Protein AF-A0A453NU39-F1 (afdb_monomer_lite)

Structure (mmCIF, N/CA/C/O backbone):
data_AF-A0A453NU39-F1
#
_entry.id   AF-A0A453NU39-F1
#
loop_
_atom_site.group_PDB
_atom_site.id
_atom_site.type_symbol
_atom_site.label_atom_id
_atom_site.label_alt_id
_atom_site.label_comp_id
_atom_site.label_asym_id
_atom_site.label_entity_id
_atom_site.label_seq_id
_atom_site.pdbx_PDB_ins_code
_atom_site.Cartn_x
_atom_site.Cartn_y
_atom_site.Cartn_z
_atom_site.occupancy
_atom_site.B_iso_or_equiv
_atom_site.auth_seq_id
_atom_site.auth_comp_id
_atom_site.auth_asym_id
_atom_site.auth_atom_id
_atom_site.pdbx_PDB_model_num
ATOM 1 N N . MET A 1 1 ? -8.598 19.130 49.373 1.00 41.38 1 MET A N 1
ATOM 2 C CA . MET A 1 1 ? -9.152 17.756 49.332 1.00 41.38 1 MET A CA 1
ATOM 3 C C . MET A 1 1 ? -10.444 17.688 48.494 1.00 41.38 1 MET A C 1
ATOM 5 O O . MET A 1 1 ? -11.468 17.280 49.012 1.00 41.38 1 MET A O 1
ATOM 9 N N . ARG A 1 2 ? -10.453 18.114 47.217 1.00 44.59 2 ARG A N 1
ATOM 10 C CA . ARG A 1 2 ? -11.678 18.107 46.370 1.00 44.59 2 ARG A CA 1
ATOM 11 C C . ARG A 1 2 ? -11.479 17.588 44.934 1.00 44.59 2 ARG A C 1
ATOM 13 O O . ARG A 1 2 ? -12.378 17.741 44.123 1.00 44.59 2 ARG A O 1
ATOM 20 N N . HIS A 1 3 ? -10.333 16.982 44.619 1.00 48.16 3 HIS A N 1
ATOM 21 C CA . HIS A 1 3 ? -10.088 16.406 43.287 1.00 48.16 3 HIS A CA 1
ATOM 22 C C . HIS A 1 3 ? -10.329 14.888 43.216 1.00 48.16 3 HIS A C 1
ATOM 24 O O . HIS A 1 3 ? -10.708 14.407 42.165 1.00 48.16 3 HIS A O 1
ATOM 30 N N . GLN A 1 4 ? -10.217 14.154 44.331 1.00 50.84 4 GLN A N 1
ATOM 31 C CA . GLN A 1 4 ? -10.298 12.683 44.348 1.00 50.84 4 GLN A CA 1
ATOM 32 C C . GLN A 1 4 ? -11.717 12.111 44.190 1.00 50.84 4 GLN A C 1
ATOM 34 O O . GLN A 1 4 ? -11.896 11.105 43.520 1.00 50.84 4 GLN A O 1
ATOM 39 N N . GLY A 1 5 ? -12.736 12.770 44.753 1.00 50.94 5 GLY A N 1
ATOM 40 C CA . GLY A 1 5 ? -14.109 12.245 44.711 1.00 50.94 5 GLY A CA 1
ATOM 41 C C . GLY A 1 5 ? -14.779 12.340 43.337 1.00 50.94 5 GLY A C 1
ATOM 42 O O . GLY A 1 5 ? -15.777 11.674 43.099 1.00 50.94 5 GLY A O 1
ATOM 43 N N . TRP A 1 6 ? -14.249 13.162 42.426 1.00 50.00 6 TRP A N 1
ATOM 44 C CA . TRP A 1 6 ? -14.789 13.287 41.070 1.00 50.00 6 TRP A CA 1
ATOM 45 C C . TRP A 1 6 ? -14.273 12.203 40.137 1.00 50.00 6 TRP A C 1
ATOM 47 O O . TRP A 1 6 ? -15.042 11.763 39.292 1.00 50.00 6 TRP A O 1
ATOM 57 N N . ASP A 1 7 ? -13.023 11.766 40.302 1.00 52.78 7 ASP A N 1
ATOM 58 C CA . ASP A 1 7 ? -12.466 10.655 39.529 1.00 52.78 7 ASP A CA 1
ATOM 59 C C . ASP A 1 7 ? -13.163 9.345 39.924 1.00 52.78 7 ASP A C 1
ATOM 61 O O . ASP A 1 7 ? -13.580 8.593 39.054 1.00 52.78 7 ASP A O 1
ATOM 65 N N . GLU A 1 8 ? -13.424 9.128 41.220 1.00 57.78 8 GLU A N 1
ATOM 66 C CA . GLU A 1 8 ? -14.207 7.976 41.697 1.00 57.78 8 GLU A CA 1
ATOM 67 C C . GLU A 1 8 ? -15.653 7.991 41.188 1.00 57.78 8 GLU A C 1
ATOM 69 O O . GLU A 1 8 ? -16.117 6.980 40.674 1.00 57.78 8 GLU A O 1
ATOM 74 N N . LEU A 1 9 ? -16.354 9.131 41.247 1.00 55.75 9 LEU A N 1
ATOM 75 C CA . LEU A 1 9 ? -17.713 9.250 40.698 1.00 55.75 9 LEU A CA 1
ATOM 76 C C . LEU A 1 9 ? -17.745 9.146 39.167 1.00 55.75 9 LEU A C 1
ATOM 78 O O . LEU A 1 9 ? -18.749 8.722 38.602 1.00 55.75 9 LEU A O 1
ATOM 82 N N . PHE A 1 10 ? -16.674 9.553 38.483 1.00 59.12 10 PHE A N 1
ATOM 83 C CA . PHE A 1 10 ? -16.539 9.427 37.033 1.00 59.12 10 PHE A CA 1
ATOM 84 C C . PHE A 1 10 ? -16.289 7.972 36.620 1.00 59.12 10 PHE A C 1
ATOM 86 O O . PHE A 1 10 ? -16.920 7.513 35.671 1.00 59.12 10 PHE A O 1
ATOM 93 N N . GLU A 1 11 ? -15.453 7.239 37.358 1.00 57.22 11 GLU A N 1
ATOM 94 C CA . GLU A 1 11 ? -15.257 5.789 37.212 1.00 57.22 11 GLU A CA 1
ATOM 95 C C . GLU A 1 11 ? -16.524 4.999 37.595 1.00 57.22 11 GLU A C 1
ATOM 97 O O . GLU A 1 11 ? -16.892 4.040 36.919 1.00 57.22 11 GLU A O 1
ATOM 102 N N . GLU A 1 12 ? -17.267 5.441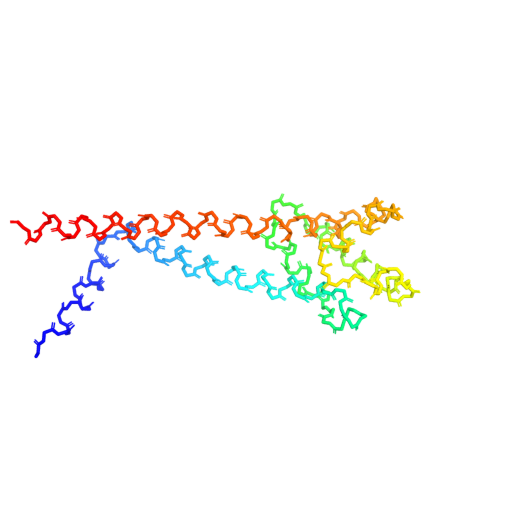 38.614 1.00 60.56 12 GLU A N 1
ATOM 103 C CA . GLU A 1 12 ? -18.555 4.854 39.005 1.00 60.56 12 GLU A CA 1
ATOM 104 C C . GLU A 1 12 ? -19.642 5.114 37.945 1.00 60.56 12 GLU A C 1
ATOM 106 O O . GLU A 1 12 ? -20.393 4.205 37.603 1.00 60.56 12 GLU A O 1
ATOM 111 N N . LEU A 1 13 ? -19.685 6.307 37.337 1.00 54.00 13 LEU A N 1
ATOM 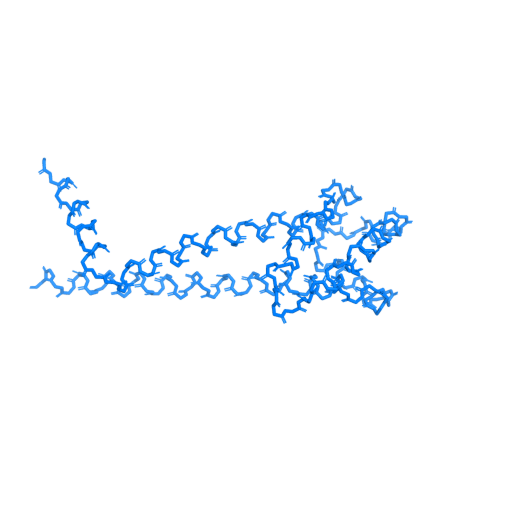112 C CA . LEU A 1 13 ? -20.552 6.623 36.188 1.00 54.00 13 LEU A CA 1
ATOM 113 C C . LEU A 1 13 ? -20.160 5.852 34.919 1.00 54.00 13 LEU A C 1
ATOM 115 O O . LEU A 1 13 ? -21.044 5.413 34.183 1.00 54.00 13 LEU A O 1
ATOM 119 N N . LEU A 1 14 ? -18.859 5.673 34.665 1.00 57.16 14 LEU A N 1
ATOM 120 C CA . LEU A 1 14 ? -18.338 4.810 33.600 1.00 57.16 14 LEU A CA 1
ATOM 121 C C . LEU A 1 14 ? -18.746 3.347 33.814 1.00 57.16 14 LEU A C 1
ATOM 123 O O . LEU A 1 14 ? -19.072 2.666 32.845 1.00 57.16 14 LEU A O 1
ATOM 127 N N . GLY A 1 15 ? -18.774 2.884 35.067 1.00 57.62 15 GLY A N 1
ATOM 128 C CA . GLY A 1 15 ? -19.225 1.543 35.444 1.00 57.62 15 GLY A CA 1
ATOM 129 C C . GLY A 1 15 ? -20.749 1.362 35.485 1.00 57.62 15 GLY A C 1
ATOM 130 O O . GLY A 1 15 ? -21.234 0.257 35.248 1.00 57.62 15 GLY A O 1
ATOM 131 N N . ALA A 1 16 ? -21.514 2.422 35.762 1.00 58.69 16 ALA A N 1
ATOM 132 C CA . ALA A 1 16 ? -22.966 2.363 35.961 1.00 58.69 16 ALA A CA 1
ATOM 133 C C . ALA A 1 16 ? -23.791 2.659 34.696 1.00 58.69 16 ALA A C 1
ATOM 135 O O . ALA A 1 16 ? -24.968 2.296 34.649 1.00 58.69 16 ALA A O 1
ATOM 136 N N . VAL A 1 17 ? -23.206 3.300 33.674 1.00 62.34 17 VAL A N 1
ATOM 137 C CA . VAL A 1 17 ? -23.896 3.652 32.421 1.00 62.34 17 VAL A CA 1
ATOM 138 C C . VAL A 1 17 ? -23.296 2.864 31.246 1.00 62.34 17 VAL A C 1
ATOM 140 O O . VAL A 1 17 ? -22.262 3.265 30.702 1.00 62.34 17 VAL A O 1
ATOM 143 N N . PRO A 1 18 ? -23.949 1.773 30.796 1.00 61.66 18 PRO A N 1
ATOM 144 C CA . PRO A 1 18 ? -23.445 0.910 29.724 1.00 61.66 18 PRO A CA 1
ATOM 145 C C . PRO A 1 18 ? -23.108 1.666 28.432 1.00 61.66 18 PRO A C 1
ATOM 147 O O . PRO A 1 18 ? -22.148 1.339 27.742 1.00 61.66 18 PRO A O 1
ATOM 150 N N . GLU A 1 19 ? -23.867 2.716 28.122 1.00 56.59 19 GLU A N 1
ATOM 151 C CA . GLU A 1 19 ? -23.675 3.547 26.930 1.00 56.59 19 GLU A CA 1
ATOM 152 C C . GLU A 1 19 ? -22.353 4.328 26.970 1.00 56.59 19 GLU A C 1
ATOM 154 O O . GLU A 1 19 ? -21.686 4.461 25.946 1.00 56.59 19 GLU A O 1
ATOM 159 N N . VAL A 1 20 ? -21.922 4.797 28.147 1.00 60.53 20 VAL A N 1
ATOM 160 C CA . VAL A 1 20 ? -20.660 5.540 28.298 1.00 60.53 20 VAL A CA 1
ATOM 161 C C . VAL A 1 20 ? -19.465 4.590 28.213 1.00 60.53 20 VAL A C 1
ATOM 163 O O . VAL A 1 20 ? -18.478 4.922 27.554 1.00 60.53 20 VAL A O 1
ATOM 166 N N . ALA A 1 21 ? -19.568 3.392 28.798 1.00 63.72 21 ALA A N 1
ATOM 167 C CA . ALA A 1 21 ? -18.548 2.349 28.677 1.00 63.72 21 ALA A CA 1
ATOM 168 C C . ALA A 1 21 ? -18.333 1.923 27.213 1.00 63.72 21 ALA A C 1
ATOM 170 O O . ALA A 1 21 ? -17.194 1.860 26.749 1.00 63.72 21 ALA A O 1
ATOM 171 N N . ILE A 1 22 ? -19.422 1.724 26.459 1.00 66.38 22 ILE A N 1
ATOM 172 C CA . ILE A 1 22 ? -19.371 1.389 25.028 1.00 66.38 22 ILE A CA 1
ATOM 173 C C . ILE A 1 22 ? -18.674 2.498 24.231 1.00 66.38 22 ILE A C 1
ATOM 175 O O . ILE A 1 22 ? -17.835 2.199 23.385 1.00 66.38 22 ILE A O 1
ATOM 179 N N . ILE A 1 23 ? -18.974 3.772 24.510 1.00 66.62 23 ILE A N 1
ATOM 180 C CA . ILE A 1 23 ? -18.337 4.910 23.827 1.00 66.62 23 ILE A CA 1
ATOM 181 C C . ILE A 1 23 ? -16.829 4.950 24.110 1.00 66.62 23 ILE A C 1
ATOM 183 O O . ILE A 1 23 ? -16.040 5.147 23.188 1.00 66.62 23 ILE A O 1
ATOM 187 N N . VAL A 1 24 ? -16.404 4.752 25.361 1.00 67.56 24 VAL A N 1
ATOM 188 C CA . VAL A 1 24 ? -14.976 4.773 25.723 1.00 67.56 24 VAL A CA 1
ATOM 189 C C . VAL A 1 24 ? -14.221 3.595 25.114 1.00 67.56 24 VAL A C 1
ATOM 191 O O . VAL A 1 24 ? -13.147 3.784 24.541 1.00 67.56 24 VAL A O 1
ATOM 194 N N . GLU A 1 25 ? -14.777 2.387 25.185 1.00 71.06 25 GLU A N 1
ATOM 195 C CA . GLU A 1 25 ? -14.154 1.206 24.591 1.00 71.06 25 GLU A CA 1
ATOM 196 C C . GLU A 1 25 ? -14.066 1.326 23.064 1.00 71.06 25 GLU A C 1
ATOM 198 O O . GLU A 1 25 ? -13.028 1.024 22.467 1.00 71.06 25 GLU A O 1
ATOM 203 N N . PHE A 1 26 ? -15.126 1.840 22.434 1.00 72.19 26 PHE A N 1
ATOM 204 C CA . PHE A 1 26 ? -15.138 2.159 21.012 1.00 72.19 26 PHE A CA 1
ATOM 205 C C . PHE A 1 26 ? -14.039 3.165 20.655 1.00 72.19 26 PHE A C 1
ATOM 207 O O . PHE A 1 26 ? -13.295 2.933 19.704 1.00 72.19 26 PHE A O 1
ATOM 214 N N . ASN A 1 27 ? -13.877 4.232 21.443 1.00 65.69 27 ASN A N 1
ATOM 215 C CA . ASN A 1 27 ? -12.849 5.250 21.215 1.00 65.69 27 ASN A CA 1
ATOM 216 C C . ASN A 1 27 ? -11.434 4.682 21.303 1.00 65.69 27 ASN A C 1
ATOM 218 O O . ASN A 1 27 ? -10.615 4.948 20.424 1.00 65.69 27 ASN A O 1
ATOM 222 N N . ASN A 1 28 ? -11.148 3.883 22.331 1.00 70.75 28 ASN A N 1
ATOM 223 C CA . ASN A 1 28 ? -9.826 3.287 22.509 1.00 70.75 28 ASN A CA 1
ATOM 224 C C . ASN A 1 28 ? -9.483 2.362 21.335 1.00 70.75 28 ASN A C 1
ATOM 226 O O . ASN A 1 28 ? -8.423 2.501 20.724 1.00 70.75 28 ASN A O 1
ATOM 230 N N . ARG A 1 29 ? -10.422 1.488 20.950 1.00 68.94 29 ARG A N 1
ATOM 231 C CA . ARG A 1 29 ? -10.253 0.588 19.800 1.00 68.94 29 ARG A CA 1
ATOM 232 C C . ARG A 1 29 ? -10.128 1.354 18.480 1.00 68.94 29 ARG A C 1
ATOM 234 O O . ARG A 1 29 ? -9.360 0.950 17.610 1.00 68.94 29 ARG A O 1
ATOM 241 N N . PHE A 1 30 ? -10.868 2.450 18.311 1.00 71.44 30 PHE A N 1
ATOM 242 C CA . PHE A 1 30 ? -10.804 3.288 17.113 1.00 71.44 30 PHE A CA 1
ATOM 243 C C . PHE A 1 30 ? -9.463 4.022 16.995 1.00 71.44 30 PHE A C 1
ATOM 245 O O . PHE A 1 30 ? -8.857 4.016 15.922 1.00 71.44 30 PHE A O 1
ATOM 252 N N . ALA A 1 31 ? -8.972 4.616 18.085 1.00 72.00 31 ALA A N 1
ATOM 253 C CA . ALA A 1 31 ? -7.689 5.317 18.114 1.00 72.00 31 ALA A CA 1
ATOM 254 C C . ALA A 1 31 ? -6.509 4.364 17.864 1.00 72.00 31 ALA A C 1
ATOM 256 O O . ALA A 1 31 ? -5.603 4.680 17.086 1.00 72.00 31 ALA A O 1
ATOM 257 N N . GLU A 1 32 ? -6.547 3.175 18.470 1.00 74.00 32 GLU A N 1
ATOM 258 C CA . GLU A 1 32 ? -5.549 2.126 18.256 1.00 74.00 32 GLU A CA 1
ATOM 259 C C . GLU A 1 32 ? -5.508 1.696 16.784 1.00 74.00 32 GLU A C 1
ATOM 261 O O . GLU A 1 32 ? -4.452 1.765 16.149 1.00 74.00 32 GLU A O 1
ATOM 266 N N . LYS A 1 33 ? -6.669 1.357 16.203 1.00 73.62 33 LYS A N 1
ATOM 267 C CA . LYS A 1 33 ? -6.764 0.973 14.788 1.00 73.62 33 LYS A CA 1
ATOM 268 C C . LYS A 1 33 ? -6.339 2.096 13.850 1.00 73.62 33 LYS A C 1
ATOM 270 O O . LYS A 1 33 ? -5.592 1.840 12.916 1.00 73.62 33 LYS A O 1
ATOM 275 N N . SER A 1 34 ? -6.741 3.339 14.107 1.00 73.94 34 SER A N 1
ATOM 276 C CA . SER A 1 34 ? -6.347 4.492 13.281 1.00 73.94 34 SER A CA 1
ATOM 277 C C . SER A 1 34 ? -4.831 4.698 13.285 1.00 73.94 34 SER A C 1
ATOM 279 O O . SER A 1 34 ? -4.221 4.914 12.238 1.00 73.94 34 SER A O 1
ATOM 281 N N . THR A 1 35 ? -4.195 4.542 14.447 1.00 80.25 35 THR A N 1
ATOM 282 C CA . THR A 1 35 ? -2.733 4.608 14.573 1.00 80.25 35 THR A CA 1
ATOM 283 C C . THR A 1 35 ? -2.054 3.469 13.812 1.00 80.25 35 THR A C 1
ATOM 285 O O . THR A 1 35 ? -1.048 3.684 13.133 1.00 80.25 35 THR A O 1
ATOM 288 N N . GLN A 1 36 ? -2.599 2.255 13.899 1.00 82.88 36 GLN A N 1
ATOM 289 C CA . GLN A 1 36 ? -2.088 1.089 13.181 1.00 82.88 36 GLN A CA 1
ATOM 290 C C . GLN A 1 36 ? -2.205 1.270 11.660 1.00 82.88 36 GLN A C 1
ATOM 292 O O . GLN A 1 36 ? -1.224 1.057 10.950 1.00 82.88 36 GLN A O 1
ATOM 297 N N . LEU A 1 37 ? -3.349 1.765 11.173 1.00 83.88 37 LEU A N 1
ATOM 298 C CA . LEU A 1 37 ? -3.582 2.082 9.763 1.00 83.88 37 LEU A CA 1
ATOM 299 C C . LEU A 1 37 ? -2.543 3.082 9.240 1.00 83.88 37 LEU A C 1
ATOM 301 O O . LEU A 1 37 ? -1.871 2.803 8.249 1.00 83.88 37 LEU A O 1
ATOM 305 N N . LEU A 1 38 ? -2.342 4.209 9.935 1.00 84.06 38 LEU A N 1
ATOM 306 C CA . LEU A 1 38 ? -1.363 5.231 9.539 1.00 84.06 38 LEU A CA 1
ATOM 307 C C . LEU A 1 38 ? 0.069 4.683 9.489 1.00 84.06 38 LEU A C 1
ATOM 309 O O . LEU A 1 38 ? 0.828 5.001 8.572 1.00 84.06 38 LEU A O 1
ATOM 313 N N . ARG A 1 39 ? 0.437 3.825 10.449 1.00 87.25 39 ARG A N 1
ATOM 314 C CA . ARG A 1 39 ? 1.749 3.161 10.467 1.00 87.25 39 ARG A CA 1
ATOM 315 C C . ARG A 1 39 ? 1.937 2.236 9.272 1.00 87.25 39 ARG A C 1
ATOM 317 O O . ARG A 1 39 ? 3.028 2.218 8.710 1.00 87.25 39 ARG A O 1
ATOM 324 N N . CYS A 1 40 ? 0.908 1.487 8.884 1.00 90.50 40 CYS A N 1
ATOM 325 C CA . CYS A 1 40 ? 0.986 0.626 7.710 1.00 90.50 40 CYS A CA 1
ATOM 326 C C . CYS A 1 40 ? 1.008 1.434 6.407 1.00 90.50 40 CYS A C 1
ATOM 328 O O . CYS A 1 40 ? 1.792 1.118 5.518 1.00 90.50 40 CYS A O 1
ATOM 330 N N . ILE A 1 41 ? 0.224 2.512 6.299 1.00 88.94 41 ILE A N 1
ATOM 331 C CA . ILE A 1 41 ? 0.219 3.402 5.124 1.00 88.94 41 ILE A CA 1
ATOM 332 C C . ILE A 1 41 ? 1.602 4.028 4.899 1.00 88.94 41 ILE A C 1
ATOM 334 O O . ILE A 1 41 ? 2.065 4.109 3.762 1.00 88.94 41 ILE A O 1
ATOM 338 N N . ALA A 1 42 ? 2.306 4.402 5.972 1.00 91.81 42 ALA A N 1
ATOM 339 C CA . ALA A 1 42 ? 3.666 4.940 5.890 1.00 91.81 42 ALA A CA 1
ATOM 340 C C . ALA A 1 42 ? 4.678 3.969 5.248 1.00 91.81 42 ALA A C 1
ATOM 342 O O . ALA A 1 42 ? 5.732 4.401 4.779 1.00 91.81 42 ALA A O 1
ATOM 343 N N . CYS A 1 43 ? 4.367 2.671 5.183 1.00 95.56 43 CYS A N 1
ATOM 344 C CA . CYS A 1 43 ? 5.197 1.685 4.499 1.00 95.56 43 CYS A CA 1
ATOM 345 C C . CYS A 1 43 ? 5.087 1.744 2.972 1.00 95.56 43 CYS A C 1
ATOM 347 O O . CYS A 1 43 ? 5.917 1.156 2.293 1.00 95.56 43 CYS A O 1
ATOM 349 N N . LEU A 1 44 ? 4.115 2.457 2.404 1.00 92.88 44 LEU A N 1
ATOM 350 C CA . LEU A 1 44 ? 4.017 2.665 0.954 1.00 92.88 44 LEU A CA 1
ATOM 351 C C . LEU A 1 44 ? 4.527 4.047 0.515 1.00 92.88 44 LEU A C 1
ATOM 353 O O . LEU A 1 44 ? 4.313 4.466 -0.619 1.00 92.88 44 LEU A O 1
ATOM 357 N N . ASP A 1 45 ? 5.205 4.764 1.411 1.00 93.62 45 ASP A N 1
ATOM 358 C CA . ASP A 1 45 ? 5.773 6.081 1.140 1.00 93.62 45 ASP A CA 1
ATOM 359 C C . ASP A 1 45 ? 6.798 6.018 -0.011 1.00 93.62 45 ASP A C 1
ATOM 361 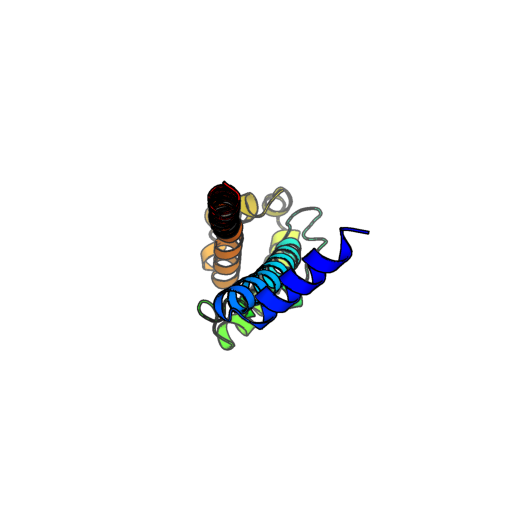O O . ASP A 1 45 ? 7.820 5.343 0.135 1.00 93.62 45 ASP A O 1
ATOM 365 N N . PRO A 1 46 ? 6.568 6.714 -1.142 1.00 94.31 46 PRO A N 1
ATOM 366 C CA . PRO A 1 46 ? 7.468 6.666 -2.294 1.00 94.31 46 PRO A CA 1
ATOM 367 C C . PRO A 1 46 ? 8.817 7.358 -2.048 1.00 94.31 46 PRO A C 1
ATOM 369 O O . PRO A 1 46 ? 9.786 7.108 -2.775 1.00 94.31 46 PRO A O 1
ATOM 372 N N . ARG A 1 47 ? 8.925 8.202 -1.013 1.00 94.06 47 ARG A N 1
ATOM 373 C CA . ARG A 1 47 ? 10.150 8.953 -0.717 1.00 94.06 47 ARG A CA 1
ATOM 374 C C . ARG A 1 47 ? 11.331 8.024 -0.449 1.00 94.06 47 ARG A C 1
ATOM 376 O O . ARG A 1 47 ? 11.199 6.925 0.091 1.00 94.06 47 ARG A O 1
ATOM 383 N N . ASN A 1 48 ? 12.523 8.507 -0.803 1.00 94.00 48 ASN A N 1
ATOM 384 C CA . ASN A 1 48 ? 13.781 7.774 -0.644 1.00 94.00 48 ASN A CA 1
ATOM 385 C C . ASN A 1 48 ? 13.736 6.364 -1.263 1.00 94.00 48 ASN A C 1
ATOM 387 O O . ASN A 1 48 ? 14.306 5.430 -0.706 1.00 94.00 48 ASN A O 1
ATOM 391 N N . SER A 1 49 ? 13.072 6.207 -2.416 1.00 94.06 49 SER A N 1
ATOM 392 C CA . SER A 1 49 ? 12.978 4.923 -3.127 1.00 94.06 49 SER A CA 1
ATOM 393 C C . SER A 1 49 ? 12.233 3.842 -2.328 1.00 94.06 49 SER A C 1
ATOM 395 O O . SER A 1 49 ? 12.661 2.686 -2.240 1.00 94.06 49 SER A O 1
ATOM 397 N N . PHE A 1 50 ? 11.099 4.214 -1.725 1.00 95.56 50 PHE A N 1
ATOM 398 C CA . PHE A 1 50 ? 10.309 3.322 -0.871 1.00 95.56 50 PHE A CA 1
ATOM 399 C C . PHE A 1 50 ? 11.132 2.751 0.296 1.00 95.56 50 PHE A C 1
ATOM 401 O O . PHE A 1 50 ? 11.148 1.539 0.531 1.00 95.56 50 PHE A O 1
ATOM 408 N N . ALA A 1 51 ? 11.870 3.610 1.009 1.00 95.00 51 ALA A N 1
ATOM 409 C CA . ALA A 1 51 ? 12.778 3.188 2.084 1.00 95.00 51 ALA A CA 1
ATOM 410 C C . ALA A 1 51 ? 12.056 2.495 3.253 1.00 95.00 51 ALA A C 1
ATOM 412 O O . ALA A 1 51 ? 12.618 1.608 3.890 1.00 95.00 51 ALA A O 1
ATOM 413 N N . ASN A 1 52 ? 10.803 2.876 3.511 1.00 95.50 52 ASN A N 1
ATOM 414 C CA . ASN A 1 52 ? 9.984 2.323 4.593 1.00 95.50 52 ASN A CA 1
ATOM 415 C C . ASN A 1 52 ? 9.172 1.089 4.171 1.00 95.50 52 ASN A C 1
ATOM 417 O O . ASN A 1 52 ? 8.309 0.645 4.931 1.00 95.50 52 ASN A O 1
ATOM 421 N N . PHE A 1 53 ? 9.421 0.558 2.968 1.00 96.62 53 PHE A N 1
ATOM 422 C CA . PHE A 1 53 ? 8.647 -0.543 2.416 1.00 96.62 53 PHE A CA 1
ATOM 423 C C . PHE A 1 53 ? 8.661 -1.780 3.302 1.00 96.62 53 PHE A C 1
ATOM 425 O O . PHE A 1 53 ? 9.706 -2.370 3.570 1.00 96.62 53 PHE A O 1
ATOM 432 N N . ASP A 1 54 ? 7.463 -2.180 3.713 1.00 97.44 54 ASP A N 1
ATOM 433 C CA . ASP A 1 54 ? 7.217 -3.356 4.529 1.00 97.44 54 ASP A CA 1
ATOM 434 C C . ASP A 1 54 ? 5.947 -4.037 4.027 1.00 97.44 54 ASP A C 1
ATOM 436 O O . ASP A 1 54 ? 4.817 -3.619 4.294 1.00 97.44 54 ASP A O 1
ATOM 440 N N . ILE A 1 55 ? 6.157 -5.102 3.265 1.00 96.50 55 ILE A N 1
ATOM 441 C CA . ILE A 1 55 ? 5.080 -5.861 2.646 1.00 96.50 55 ILE A CA 1
ATOM 442 C C . ILE A 1 55 ? 4.122 -6.471 3.668 1.00 96.50 55 ILE A C 1
ATOM 444 O O . ILE A 1 55 ? 2.923 -6.551 3.416 1.00 96.50 55 ILE A O 1
ATOM 448 N N . ASN A 1 56 ? 4.623 -6.885 4.834 1.00 96.38 56 ASN A N 1
ATOM 449 C CA . ASN A 1 56 ? 3.790 -7.551 5.827 1.00 96.38 56 ASN A CA 1
ATOM 450 C C . ASN A 1 56 ? 2.826 -6.557 6.466 1.00 96.38 56 ASN A C 1
ATOM 452 O O . ASN A 1 56 ? 1.648 -6.875 6.593 1.00 96.38 56 ASN A O 1
ATOM 456 N N . LYS A 1 57 ? 3.286 -5.336 6.758 1.00 95.75 57 LYS A N 1
ATOM 457 C CA . LYS A 1 57 ? 2.416 -4.264 7.264 1.00 95.75 57 LYS A CA 1
ATOM 458 C C . LYS A 1 57 ? 1.365 -3.825 6.246 1.00 95.75 57 LYS A C 1
ATOM 460 O O . LYS A 1 57 ? 0.239 -3.516 6.620 1.00 95.75 57 LYS A O 1
ATOM 465 N N . LEU A 1 58 ? 1.700 -3.814 4.956 1.00 96.44 58 LEU A N 1
ATOM 466 C CA . LEU A 1 58 ? 0.740 -3.465 3.901 1.00 96.44 58 LEU A CA 1
ATOM 467 C C . LEU A 1 58 ? -0.301 -4.568 3.662 1.00 96.44 58 LEU A C 1
ATOM 469 O O . LEU A 1 58 ? -1.463 -4.270 3.398 1.00 96.44 58 LEU A O 1
ATOM 473 N N . VAL A 1 59 ? 0.077 -5.838 3.814 1.00 96.50 59 VAL A N 1
ATOM 474 C CA . VAL A 1 59 ? -0.892 -6.946 3.821 1.00 96.50 59 VAL A CA 1
ATOM 475 C C . VAL A 1 59 ? -1.760 -6.903 5.083 1.00 96.50 59 VAL A C 1
ATOM 477 O O . VAL A 1 59 ? -2.967 -7.110 4.995 1.00 96.50 59 VAL A O 1
ATOM 480 N N . GLU A 1 60 ? -1.185 -6.580 6.242 1.00 94.31 60 GLU A N 1
ATOM 481 C CA . GLU A 1 60 ? -1.928 -6.377 7.493 1.00 94.31 60 GLU A CA 1
ATOM 482 C C . GLU A 1 60 ? -2.954 -5.239 7.357 1.00 94.31 60 GLU A C 1
ATOM 484 O O . GLU A 1 60 ? -4.099 -5.387 7.776 1.00 94.31 60 GLU A O 1
ATOM 489 N N . LEU A 1 61 ? -2.588 -4.140 6.685 1.00 92.81 61 LEU A N 1
ATOM 490 C CA . LEU A 1 61 ? -3.511 -3.056 6.334 1.00 92.81 61 LEU A CA 1
ATOM 491 C C . LEU A 1 61 ? -4.704 -3.571 5.523 1.00 92.81 61 LEU A C 1
ATOM 493 O O . LEU A 1 61 ? -5.846 -3.284 5.870 1.00 92.81 61 LEU A O 1
ATOM 497 N N . ALA A 1 62 ? -4.461 -4.366 4.479 1.00 94.44 62 ALA A N 1
ATOM 498 C CA . ALA A 1 62 ? -5.532 -4.944 3.669 1.00 94.44 62 ALA A CA 1
ATOM 499 C C . ALA A 1 62 ? -6.444 -5.880 4.480 1.00 94.44 62 ALA A C 1
ATOM 501 O O . ALA A 1 62 ? -7.661 -5.845 4.320 1.00 94.44 62 ALA A O 1
ATOM 502 N N . GLN A 1 63 ? -5.883 -6.657 5.410 1.00 93.25 63 GLN A N 1
ATOM 503 C CA . GLN A 1 63 ? -6.655 -7.526 6.306 1.00 93.25 63 GLN A CA 1
ATOM 504 C C . GLN A 1 63 ? -7.574 -6.743 7.256 1.00 93.25 63 GLN A C 1
ATOM 506 O O . GLN A 1 63 ? -8.635 -7.246 7.628 1.00 93.25 63 GLN A O 1
ATOM 511 N N . MET A 1 64 ? -7.215 -5.508 7.629 1.00 87.81 64 MET A N 1
ATOM 512 C CA . MET A 1 64 ? -8.113 -4.634 8.398 1.00 87.81 64 MET A CA 1
ATOM 513 C C . MET A 1 64 ? -9.349 -4.224 7.589 1.00 87.81 64 MET A C 1
ATOM 515 O O . MET A 1 64 ? -10.417 -4.029 8.170 1.00 87.81 64 MET A O 1
ATOM 519 N N . TYR A 1 65 ? -9.229 -4.165 6.262 1.00 88.62 65 TYR A N 1
ATOM 520 C CA . TYR A 1 65 ? -10.327 -3.950 5.323 1.00 88.62 65 TYR A CA 1
ATOM 521 C C . TYR A 1 65 ? -10.944 -5.281 4.862 1.00 88.62 65 TYR A C 1
ATOM 523 O O . TYR A 1 65 ? -11.143 -5.505 3.672 1.00 88.62 65 TYR A O 1
ATOM 531 N N . GLY A 1 66 ? -11.282 -6.181 5.791 1.00 87.88 66 GLY A N 1
ATOM 532 C CA . GLY A 1 66 ? -11.813 -7.516 5.464 1.00 87.88 66 GLY A CA 1
ATOM 533 C C . GLY A 1 66 ? -13.140 -7.537 4.681 1.00 87.88 66 GLY A C 1
ATOM 534 O O . GLY A 1 66 ? -13.528 -8.584 4.172 1.00 87.88 66 GLY A O 1
ATOM 535 N N . ALA A 1 67 ? -13.839 -6.400 4.568 1.00 89.19 67 ALA A N 1
ATOM 536 C CA . ALA A 1 67 ? -14.985 -6.237 3.667 1.00 89.19 67 ALA A CA 1
ATOM 537 C C . ALA A 1 67 ? -14.566 -5.943 2.212 1.00 89.19 67 ALA A C 1
ATOM 539 O O . ALA A 1 67 ? -15.311 -6.245 1.281 1.00 89.19 67 ALA A O 1
ATOM 540 N N . ASP A 1 68 ? -13.378 -5.369 2.016 1.00 92.19 68 ASP A N 1
ATOM 541 C CA . ASP A 1 68 ? -12.828 -4.993 0.716 1.00 92.19 68 ASP A CA 1
ATOM 542 C C . ASP A 1 68 ? -11.819 -6.007 0.175 1.00 92.19 68 ASP A C 1
ATOM 544 O O . ASP A 1 68 ? -11.684 -6.120 -1.043 1.00 92.19 68 ASP A O 1
ATOM 548 N N . PHE A 1 69 ? -11.135 -6.748 1.052 1.00 95.81 69 PHE A N 1
ATOM 549 C CA . PHE A 1 69 ? -10.140 -7.752 0.683 1.00 95.81 69 PHE A CA 1
ATOM 550 C C . PHE A 1 69 ? -10.481 -9.124 1.256 1.00 95.81 69 PHE A C 1
ATOM 552 O O . PHE A 1 69 ? -10.551 -9.325 2.470 1.00 95.81 69 PHE A O 1
ATOM 559 N N . SER A 1 70 ? -10.610 -10.103 0.365 1.00 97.12 70 SER A N 1
ATOM 560 C CA . SER A 1 70 ? -10.621 -11.517 0.739 1.00 97.12 70 SER A CA 1
ATOM 561 C C . SER A 1 70 ? -9.220 -12.022 1.115 1.00 97.12 70 SER A C 1
ATOM 563 O O . SER A 1 70 ? -8.201 -11.457 0.718 1.00 97.12 70 SER A O 1
ATOM 565 N N . GLU A 1 71 ? -9.142 -13.156 1.822 1.00 95.50 71 GLU A N 1
ATOM 566 C CA . GLU A 1 71 ? -7.853 -13.790 2.147 1.00 95.50 71 GLU A CA 1
ATOM 567 C C . GLU A 1 71 ? -7.044 -14.137 0.884 1.00 95.50 71 GLU A C 1
ATOM 569 O O . GLU A 1 71 ? -5.822 -13.987 0.857 1.00 95.50 71 GLU A O 1
ATOM 574 N N . TYR A 1 72 ? -7.727 -14.565 -0.182 1.00 97.06 72 TYR A N 1
ATOM 575 C CA . TYR A 1 72 ? -7.097 -14.826 -1.474 1.00 97.06 72 TYR A CA 1
ATOM 576 C C . TYR A 1 72 ? -6.525 -13.544 -2.092 1.00 97.06 72 TYR A C 1
ATOM 578 O O . TYR A 1 72 ? -5.367 -13.530 -2.506 1.00 97.06 72 TYR A O 1
ATOM 586 N N . GLU A 1 73 ? -7.289 -12.449 -2.098 1.00 98.06 73 GLU A N 1
ATOM 587 C CA . GLU A 1 73 ? -6.804 -11.156 -2.592 1.00 98.06 73 GLU A CA 1
ATOM 588 C C . GLU A 1 73 ? -5.625 -10.633 -1.772 1.00 98.06 73 GLU A C 1
ATOM 590 O O . GLU A 1 73 ? -4.699 -10.086 -2.355 1.00 98.06 73 GLU A O 1
ATOM 595 N N . CYS A 1 74 ? -5.570 -10.866 -0.458 1.00 97.69 74 CYS A N 1
ATOM 596 C CA . CYS A 1 74 ? -4.395 -10.523 0.351 1.00 97.69 74 CYS A CA 1
ATOM 597 C C . CYS A 1 74 ? -3.120 -11.259 -0.101 1.00 97.69 74 CYS A C 1
ATOM 599 O O . CYS A 1 74 ? -2.023 -10.706 -0.003 1.00 97.69 74 CYS A O 1
ATOM 601 N N . ARG A 1 75 ? -3.240 -12.492 -0.616 1.00 97.06 75 ARG A N 1
ATOM 602 C CA . ARG A 1 75 ? -2.104 -13.226 -1.203 1.00 97.06 75 ARG A CA 1
ATOM 603 C C . ARG A 1 75 ? -1.692 -12.616 -2.542 1.00 97.06 75 ARG A C 1
ATOM 605 O O . ARG A 1 75 ? -0.516 -12.355 -2.738 1.00 97.06 75 ARG A O 1
ATOM 612 N N . VAL A 1 76 ? -2.651 -12.299 -3.411 1.00 98.06 76 VAL A N 1
ATOM 613 C CA . VAL A 1 76 ? -2.373 -11.648 -4.707 1.00 98.06 76 VAL A CA 1
ATOM 614 C C . VAL A 1 76 ? -1.798 -10.237 -4.523 1.00 98.06 76 VAL A C 1
ATOM 616 O O . VAL A 1 76 ? -0.904 -9.820 -5.255 1.00 98.06 76 VAL A O 1
ATOM 619 N N . LEU A 1 77 ? -2.276 -9.495 -3.523 1.00 98.31 77 LEU A N 1
ATOM 620 C CA . LEU A 1 77 ? -1.769 -8.173 -3.163 1.00 98.31 77 LEU A CA 1
ATOM 621 C C . LEU A 1 77 ? -0.283 -8.230 -2.800 1.00 98.31 77 LEU A C 1
ATOM 623 O O . LEU A 1 77 ? 0.463 -7.338 -3.190 1.00 98.31 77 LEU A O 1
ATOM 627 N N . ARG A 1 78 ? 0.153 -9.274 -2.084 1.00 98.25 78 ARG A N 1
ATOM 628 C CA . ARG A 1 78 ? 1.569 -9.491 -1.765 1.00 98.25 78 ARG A CA 1
ATOM 629 C C . ARG A 1 78 ? 2.412 -9.545 -3.042 1.00 98.25 78 ARG A C 1
ATOM 631 O O . ARG A 1 78 ? 3.364 -8.782 -3.169 1.00 98.25 78 ARG A O 1
ATOM 638 N N . ASP A 1 79 ? 2.008 -10.358 -4.011 1.00 97.75 79 ASP A N 1
ATOM 639 C CA . ASP A 1 79 ? 2.735 -10.496 -5.279 1.00 97.75 79 ASP A CA 1
ATOM 640 C C . ASP A 1 79 ? 2.765 -9.171 -6.066 1.00 97.75 79 ASP A C 1
ATOM 642 O O . ASP A 1 79 ? 3.800 -8.776 -6.616 1.00 97.75 79 ASP A O 1
ATOM 646 N N . GLN A 1 80 ? 1.645 -8.434 -6.070 1.00 98.31 80 GLN A N 1
ATOM 647 C CA . GLN A 1 80 ? 1.571 -7.103 -6.679 1.00 98.31 80 GLN A CA 1
ATOM 648 C C . GLN A 1 80 ? 2.506 -6.101 -5.996 1.00 98.31 80 GLN A C 1
ATOM 650 O O . GLN A 1 80 ? 3.163 -5.327 -6.687 1.00 98.31 80 GLN A O 1
ATOM 655 N N . LEU A 1 81 ? 2.585 -6.113 -4.664 1.00 98.19 81 LEU A N 1
ATOM 656 C CA . LEU A 1 81 ? 3.441 -5.219 -3.883 1.00 98.19 81 LEU A CA 1
ATOM 657 C C . LEU A 1 81 ? 4.931 -5.446 -4.177 1.00 98.19 81 LEU A C 1
ATOM 659 O O . LEU A 1 81 ? 5.652 -4.474 -4.403 1.00 98.19 81 LEU A O 1
ATOM 663 N N . GLU A 1 82 ? 5.396 -6.701 -4.203 1.00 96.81 82 GLU A N 1
ATOM 664 C CA . GLU A 1 82 ? 6.805 -7.020 -4.507 1.00 96.81 82 GLU A CA 1
ATOM 665 C C . GLU A 1 82 ? 7.190 -6.587 -5.922 1.00 96.81 82 GLU A C 1
ATOM 667 O O . GLU A 1 82 ? 8.219 -5.930 -6.132 1.00 96.81 82 GLU A O 1
ATOM 672 N N . THR A 1 83 ? 6.331 -6.923 -6.885 1.00 98.00 83 THR A N 1
ATOM 673 C CA . THR A 1 83 ? 6.542 -6.604 -8.297 1.00 98.00 83 THR A CA 1
ATOM 674 C C . THR A 1 83 ? 6.545 -5.091 -8.505 1.00 98.00 83 THR A C 1
ATOM 676 O O . THR A 1 83 ? 7.509 -4.538 -9.036 1.00 98.00 83 THR A O 1
ATOM 679 N N . PHE A 1 84 ? 5.519 -4.398 -8.000 1.00 97.88 84 PHE A N 1
ATOM 680 C CA . PHE A 1 84 ? 5.379 -2.956 -8.164 1.00 97.88 84 PHE A CA 1
ATOM 681 C C . PHE A 1 84 ? 6.564 -2.195 -7.581 1.00 97.88 84 PHE A C 1
ATOM 683 O O . PHE A 1 84 ? 7.113 -1.334 -8.258 1.00 97.88 84 PHE A O 1
ATOM 690 N N . VAL A 1 85 ? 6.981 -2.495 -6.347 1.00 96.94 85 VAL A N 1
ATOM 691 C CA . VAL A 1 85 ? 8.088 -1.760 -5.716 1.00 96.94 85 VAL A CA 1
ATOM 692 C C . VAL A 1 85 ? 9.396 -1.986 -6.459 1.00 96.94 85 VAL A C 1
ATOM 694 O O . VAL A 1 85 ? 10.167 -1.043 -6.630 1.00 96.94 85 VAL A O 1
ATOM 697 N N . THR A 1 86 ? 9.640 -3.200 -6.950 1.00 97.00 86 THR A N 1
ATOM 698 C CA . THR A 1 86 ? 10.822 -3.483 -7.773 1.00 97.00 86 THR A CA 1
ATOM 699 C C . THR A 1 86 ? 10.822 -2.631 -9.043 1.00 97.00 86 THR A C 1
ATOM 701 O O . THR A 1 86 ? 11.813 -1.962 -9.339 1.00 97.00 86 THR A O 1
ATOM 704 N N . GLU A 1 87 ? 9.696 -2.580 -9.756 1.00 96.88 87 GLU A N 1
ATOM 705 C CA . GLU A 1 87 ? 9.557 -1.773 -10.970 1.00 96.88 87 GLU A CA 1
ATOM 706 C C . GLU A 1 87 ? 9.590 -0.263 -10.698 1.00 96.88 87 GLU A C 1
ATOM 708 O O . GLU A 1 87 ? 10.188 0.496 -11.456 1.00 96.88 87 GLU A O 1
ATOM 713 N N . ALA A 1 88 ? 8.941 0.197 -9.630 1.00 96.38 88 ALA A N 1
ATOM 714 C CA . ALA A 1 88 ? 8.857 1.606 -9.263 1.00 96.38 88 ALA A CA 1
ATOM 715 C C . ALA A 1 88 ? 10.222 2.158 -8.826 1.00 96.38 88 ALA A C 1
ATOM 717 O O . ALA A 1 88 ? 10.542 3.306 -9.117 1.00 96.38 88 ALA A O 1
ATOM 718 N N . ARG A 1 89 ? 11.066 1.334 -8.190 1.00 96.25 89 ARG A N 1
ATOM 719 C CA . ARG A 1 89 ? 12.449 1.705 -7.843 1.00 96.25 89 ARG A CA 1
ATOM 720 C C . ARG A 1 89 ? 13.356 1.864 -9.063 1.00 96.25 89 ARG A C 1
ATOM 722 O O . ARG A 1 89 ? 14.337 2.598 -8.988 1.00 96.25 89 ARG A O 1
ATOM 729 N N . ALA A 1 90 ? 13.039 1.191 -10.167 1.00 96.44 90 ALA A N 1
ATOM 730 C CA . ALA A 1 90 ? 13.747 1.339 -11.437 1.00 96.44 90 ALA A CA 1
ATOM 731 C C . ALA A 1 90 ? 13.198 2.491 -12.302 1.00 96.44 90 ALA A C 1
ATOM 733 O O . ALA A 1 90 ? 13.839 2.886 -13.275 1.00 96.44 90 ALA A O 1
ATOM 734 N N . ASP A 1 91 ? 12.034 3.044 -11.953 1.00 95.88 91 ASP A N 1
ATOM 735 C CA . ASP A 1 91 ? 11.353 4.077 -12.726 1.00 95.88 91 ASP A CA 1
ATOM 736 C C . ASP A 1 91 ? 11.525 5.464 -12.088 1.00 95.88 91 ASP A C 1
ATOM 738 O O . ASP A 1 91 ? 10.958 5.788 -11.041 1.00 95.88 91 ASP A O 1
ATOM 742 N N . THR A 1 92 ? 12.286 6.330 -12.761 1.00 93.69 92 THR A N 1
ATOM 743 C CA . THR A 1 92 ? 12.552 7.696 -12.286 1.00 93.69 92 THR A CA 1
ATOM 744 C C . THR A 1 92 ? 11.296 8.554 -12.101 1.00 93.69 92 THR A C 1
ATOM 746 O O . THR A 1 92 ? 11.324 9.475 -11.286 1.00 93.69 92 THR A O 1
ATOM 749 N N . GLU A 1 93 ? 10.193 8.267 -12.799 1.00 93.12 93 GLU A N 1
ATOM 750 C CA . GLU A 1 93 ? 8.931 8.994 -12.622 1.00 93.12 93 GLU A CA 1
ATOM 751 C C . GLU A 1 93 ? 8.241 8.630 -11.305 1.00 93.12 93 GLU A C 1
ATOM 753 O O . GLU A 1 93 ? 7.631 9.492 -10.668 1.00 93.12 93 GLU A O 1
ATOM 758 N N . PHE A 1 94 ? 8.373 7.377 -10.864 1.00 94.50 94 PHE A N 1
ATOM 759 C CA . PHE A 1 94 ? 7.863 6.928 -9.569 1.00 94.50 94 PHE A CA 1
ATOM 760 C C . PHE A 1 94 ? 8.739 7.425 -8.417 1.00 94.50 94 PHE A C 1
ATOM 762 O O . PHE A 1 94 ? 8.209 7.844 -7.391 1.00 94.50 94 PHE A O 1
ATOM 769 N N . LEU A 1 95 ? 10.059 7.499 -8.611 1.00 93.31 95 LEU A N 1
ATOM 770 C CA . LEU A 1 95 ? 10.986 8.065 -7.620 1.00 93.31 95 LEU A CA 1
ATOM 771 C C . LEU A 1 95 ? 10.771 9.564 -7.343 1.00 93.31 95 LEU A C 1
ATOM 773 O O . LEU A 1 95 ? 11.236 10.069 -6.323 1.00 93.31 95 LEU A O 1
ATOM 777 N N . ARG A 1 96 ? 10.085 10.287 -8.239 1.00 94.50 96 ARG A N 1
ATOM 778 C CA . ARG A 1 96 ? 9.720 11.702 -8.047 1.00 94.50 96 ARG A CA 1
ATOM 779 C C . ARG A 1 96 ? 8.455 11.902 -7.216 1.00 94.50 96 ARG A C 1
ATOM 781 O O . ARG A 1 96 ? 8.175 13.039 -6.844 1.00 94.50 96 ARG A O 1
ATOM 788 N N . CYS A 1 97 ? 7.694 10.844 -6.942 1.00 96.19 97 CYS A N 1
ATOM 789 C CA . CYS A 1 97 ? 6.501 10.950 -6.111 1.00 96.19 97 CYS A CA 1
ATOM 790 C C . CYS A 1 97 ? 6.910 11.271 -4.667 1.00 96.19 97 CYS A C 1
ATOM 792 O O . CYS A 1 97 ? 7.756 10.588 -4.089 1.00 96.19 97 CYS A O 1
ATOM 794 N N . ILE A 1 98 ? 6.309 12.308 -4.079 1.00 94.06 98 ILE A N 1
ATOM 795 C CA . ILE A 1 98 ? 6.602 12.727 -2.694 1.00 94.06 98 ILE A CA 1
ATOM 796 C C . ILE A 1 98 ? 5.536 12.296 -1.684 1.00 94.06 98 ILE A C 1
ATOM 798 O O . ILE A 1 98 ? 5.762 12.394 -0.479 1.00 94.06 98 ILE A O 1
ATOM 802 N N . ASP A 1 99 ? 4.389 11.829 -2.170 1.00 92.19 99 ASP A N 1
ATOM 803 C CA . ASP A 1 99 ? 3.267 11.381 -1.358 1.00 92.19 99 ASP A CA 1
ATOM 804 C C . ASP A 1 99 ? 2.437 10.315 -2.091 1.00 92.19 99 ASP A C 1
ATOM 806 O O . ASP A 1 99 ? 2.652 9.998 -3.267 1.00 92.19 99 ASP A O 1
ATOM 810 N N . LEU A 1 100 ? 1.479 9.750 -1.358 1.00 92.62 100 LEU A N 1
ATOM 811 C CA . LEU A 1 100 ? 0.607 8.685 -1.833 1.00 92.62 100 LEU A CA 1
ATOM 812 C C . LEU A 1 100 ? -0.363 9.148 -2.937 1.00 92.62 100 LEU A C 1
ATOM 814 O O . LEU A 1 100 ? -0.710 8.365 -3.820 1.00 92.62 100 LEU A O 1
ATOM 818 N N . GLY A 1 101 ? -0.776 10.419 -2.926 1.00 93.44 101 GLY A N 1
ATOM 819 C CA . GLY A 1 101 ? -1.654 10.985 -3.950 1.00 93.44 101 GLY A CA 1
ATOM 820 C C . GLY A 1 101 ? -0.948 11.093 -5.300 1.00 93.44 101 GLY A C 1
ATOM 821 O O . GLY A 1 101 ? -1.504 10.712 -6.331 1.00 93.44 101 GLY A O 1
ATOM 822 N N . GLN 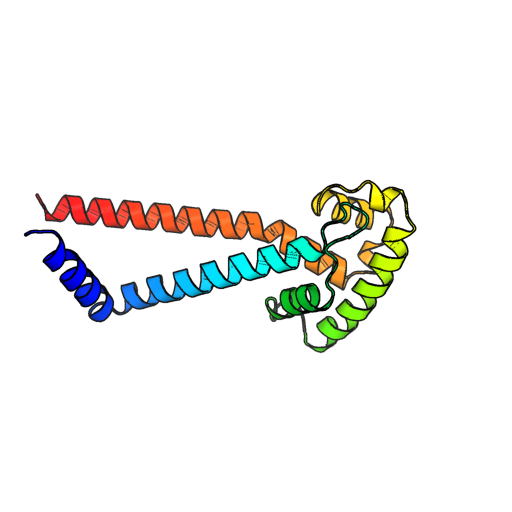A 1 102 ? 0.311 11.534 -5.305 1.00 96.06 102 GLN A N 1
ATOM 823 C CA . GLN A 1 102 ? 1.162 11.525 -6.495 1.00 96.06 102 GLN A CA 1
ATOM 824 C C . GLN A 1 102 ? 1.434 10.114 -7.000 1.00 96.06 102 GLN A C 1
ATOM 826 O O . GLN A 1 102 ? 1.372 9.892 -8.210 1.00 96.06 102 GLN A O 1
ATOM 831 N N . LEU A 1 103 ? 1.663 9.162 -6.090 1.00 96.31 103 LEU A N 1
ATOM 832 C CA . LEU A 1 103 ? 1.809 7.756 -6.451 1.00 96.31 103 LEU A CA 1
ATOM 833 C C . LEU A 1 103 ? 0.558 7.241 -7.181 1.00 96.31 103 LEU A C 1
ATOM 835 O O . LEU A 1 103 ? 0.671 6.699 -8.280 1.00 96.31 103 LEU A O 1
ATOM 839 N N . ALA A 1 104 ? -0.632 7.481 -6.619 1.00 96.62 104 ALA A N 1
ATOM 840 C CA . ALA A 1 104 ? -1.908 7.091 -7.218 1.00 96.62 104 ALA A CA 1
ATOM 841 C C . ALA A 1 104 ? -2.113 7.728 -8.601 1.00 96.62 104 ALA A C 1
ATOM 843 O O . ALA A 1 104 ? -2.428 7.034 -9.569 1.00 96.62 104 ALA A O 1
ATOM 844 N N . MET A 1 105 ? -1.874 9.038 -8.724 1.00 96.94 105 MET A N 1
ATOM 845 C CA . MET A 1 105 ? -1.957 9.745 -10.005 1.00 96.94 105 MET A CA 1
ATOM 846 C C . MET A 1 105 ? -0.998 9.150 -11.041 1.00 96.94 105 MET A C 1
ATOM 848 O O . MET A 1 105 ? -1.390 8.921 -12.187 1.00 96.94 105 MET A O 1
ATOM 852 N N . LYS A 1 106 ? 0.246 8.853 -10.647 1.00 97.12 106 LYS A N 1
ATOM 853 C CA . LYS A 1 106 ? 1.247 8.270 -11.545 1.00 97.12 106 LYS A CA 1
ATOM 854 C C . LYS A 1 106 ? 0.857 6.859 -11.990 1.00 97.12 106 LYS A C 1
ATOM 856 O O . LYS A 1 106 ? 1.032 6.530 -13.163 1.00 97.12 106 LYS A O 1
ATOM 861 N N . MET A 1 107 ? 0.272 6.046 -11.107 1.00 97.56 107 MET A N 1
ATOM 862 C CA . MET A 1 107 ? -0.247 4.718 -11.462 1.00 97.56 107 MET A CA 1
AT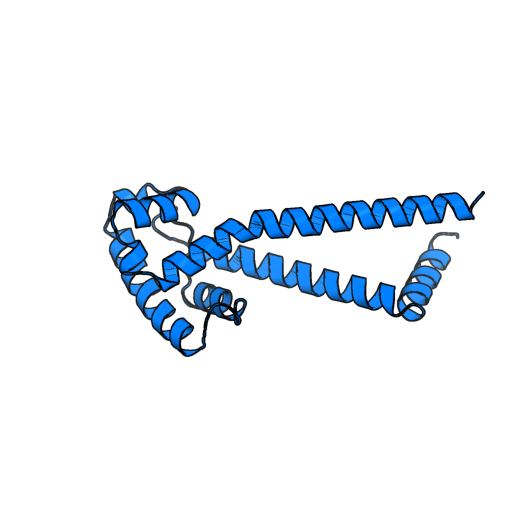OM 863 C C . MET A 1 107 ? -1.366 4.778 -12.508 1.00 97.56 107 MET A C 1
ATOM 865 O O . MET A 1 107 ? -1.439 3.902 -13.369 1.00 97.56 107 MET A O 1
ATOM 869 N N . VAL A 1 108 ? -2.214 5.809 -12.478 1.00 97.62 108 VAL A N 1
ATOM 870 C CA . VAL A 1 108 ? -3.245 6.012 -13.509 1.00 97.62 108 VAL A CA 1
ATOM 871 C C . VAL A 1 108 ? -2.620 6.452 -14.828 1.00 97.62 108 VAL A C 1
ATOM 873 O O . VAL A 1 108 ? -2.877 5.846 -15.864 1.00 97.62 108 VAL A O 1
ATOM 876 N N . GLN A 1 109 ? -1.742 7.457 -14.788 1.00 97.62 109 GLN A N 1
ATOM 877 C CA . GLN A 1 109 ? -1.070 7.998 -15.979 1.00 97.62 109 GLN A CA 1
ATOM 878 C C . GLN A 1 109 ? -0.261 6.950 -16.751 1.00 97.62 109 GLN A C 1
ATOM 880 O O . GLN A 1 109 ? -0.121 7.052 -17.965 1.00 97.62 109 GLN A O 1
ATOM 885 N N . THR A 1 110 ? 0.292 5.968 -16.040 1.00 95.88 110 THR A N 1
ATOM 886 C CA . THR A 1 110 ? 1.129 4.900 -16.606 1.00 95.88 110 THR A CA 1
ATOM 887 C C . THR A 1 110 ? 0.367 3.594 -16.829 1.00 95.88 110 THR A C 1
ATOM 889 O O . THR A 1 110 ? 0.990 2.579 -17.119 1.00 95.88 110 THR A O 1
ATOM 892 N N . ASP A 1 111 ? -0.959 3.597 -16.653 1.00 96.81 111 ASP A N 1
ATOM 893 C CA . ASP A 1 111 ? -1.826 2.411 -16.723 1.00 96.81 111 ASP A CA 1
ATOM 894 C C . ASP A 1 111 ? -1.433 1.270 -15.754 1.00 96.81 111 ASP A C 1
ATOM 896 O O . ASP A 1 111 ? -1.907 0.140 -15.821 1.00 96.81 111 ASP A O 1
ATOM 900 N N . ARG A 1 112 ? -0.585 1.554 -14.763 1.00 96.25 112 ARG A N 1
ATOM 901 C CA . ARG A 1 112 ? -0.190 0.587 -13.733 1.00 96.25 112 ARG A CA 1
ATOM 902 C C . ARG A 1 112 ? -1.326 0.257 -12.766 1.00 96.25 112 ARG A C 1
ATOM 904 O O . ARG A 1 112 ? -1.320 -0.813 -12.173 1.00 96.25 112 ARG A O 1
ATOM 911 N N . HIS A 1 113 ? -2.320 1.128 -12.621 1.00 97.44 113 HIS A N 1
ATOM 912 C CA . HIS A 1 113 ? -3.507 0.863 -11.800 1.00 97.44 113 HIS A CA 1
ATOM 913 C C . HIS A 1 113 ? -4.329 -0.355 -12.274 1.00 97.44 113 HIS A C 1
ATOM 915 O O . HIS A 1 113 ? -4.952 -1.019 -11.448 1.00 97.44 113 HIS A O 1
ATOM 921 N N . THR A 1 114 ? -4.306 -0.695 -13.569 1.00 96.50 114 THR A N 1
ATOM 922 C CA . THR A 1 114 ? -4.988 -1.892 -14.096 1.00 96.50 114 THR A CA 1
ATOM 923 C C . THR A 1 114 ? -4.198 -3.169 -13.800 1.00 96.50 114 THR A C 1
ATOM 925 O O . THR A 1 114 ? -4.776 -4.177 -13.392 1.00 96.50 114 THR A O 1
ATOM 928 N N . HIS A 1 115 ? -2.870 -3.103 -13.925 1.00 95.06 115 HIS A N 1
ATOM 929 C CA . HIS A 1 115 ? -1.941 -4.204 -13.657 1.00 95.06 115 HIS A CA 1
ATOM 930 C C . HIS A 1 115 ? -1.808 -4.504 -12.154 1.00 95.06 115 HIS A C 1
ATOM 932 O O . HIS A 1 115 ? -1.816 -5.661 -11.733 1.00 95.06 115 HIS A O 1
ATOM 938 N N . PHE A 1 116 ? -1.766 -3.459 -11.327 1.00 97.75 116 PHE A N 1
ATOM 939 C CA . PHE A 1 116 ? -1.632 -3.525 -9.871 1.00 97.75 116 PHE A CA 1
ATOM 940 C C . PHE A 1 116 ? -2.940 -3.126 -9.174 1.00 97.75 116 PHE A C 1
ATOM 942 O O . PHE A 1 116 ? -2.963 -2.271 -8.289 1.00 97.75 116 PHE A O 1
ATOM 949 N N . ARG A 1 117 ? -4.054 -3.737 -9.597 1.00 98.00 117 ARG A N 1
ATOM 950 C CA . ARG A 1 117 ? -5.412 -3.367 -9.161 1.00 98.00 117 ARG A CA 1
ATOM 951 C C . ARG A 1 117 ? -5.627 -3.401 -7.645 1.00 98.00 117 ARG A C 1
ATOM 953 O O . ARG A 1 117 ? -6.299 -2.525 -7.111 1.00 98.00 117 ARG A O 1
ATOM 960 N N . LEU A 1 118 ? -5.097 -4.406 -6.944 1.00 98.31 118 LEU A N 1
ATOM 961 C CA . LEU A 1 118 ? -5.290 -4.542 -5.494 1.00 98.31 118 LEU A CA 1
ATOM 962 C C . LEU A 1 118 ? -4.438 -3.536 -4.725 1.00 98.31 118 LEU A C 1
ATOM 964 O O . LEU A 1 118 ? -4.907 -2.969 -3.742 1.00 98.31 118 LEU A O 1
ATOM 968 N N . LEU A 1 119 ? -3.219 -3.275 -5.203 1.00 97.75 119 LEU A N 1
ATOM 969 C CA . LEU A 1 119 ? -2.389 -2.198 -4.675 1.00 97.75 119 LEU A CA 1
ATOM 970 C C . LEU A 1 119 ? -3.065 -0.838 -4.866 1.00 97.75 119 LEU A C 1
ATOM 972 O O . LEU A 1 119 ? -3.157 -0.062 -3.920 1.00 97.75 119 LEU A O 1
ATOM 976 N N . TYR A 1 120 ? -3.570 -0.561 -6.068 1.00 97.69 120 TYR A N 1
ATOM 977 C CA . TYR A 1 120 ? -4.261 0.693 -6.349 1.00 97.69 120 TYR A CA 1
ATOM 978 C C . TYR A 1 120 ? -5.484 0.874 -5.442 1.00 97.69 120 TYR A C 1
ATOM 980 O O . TYR A 1 120 ? -5.628 1.918 -4.815 1.00 97.69 120 TYR A O 1
ATOM 988 N N . ARG A 1 121 ? -6.283 -0.182 -5.250 1.00 96.94 121 ARG A N 1
ATOM 989 C CA . ARG A 1 121 ? -7.410 -0.172 -4.308 1.00 96.94 121 ARG A CA 1
ATOM 990 C C . ARG A 1 121 ? -6.979 0.102 -2.863 1.00 96.94 121 ARG A C 1
ATOM 992 O O . ARG A 1 121 ? -7.642 0.857 -2.157 1.00 96.94 121 ARG A O 1
ATOM 999 N N . LEU A 1 122 ? -5.872 -0.493 -2.409 1.00 95.94 122 LEU A N 1
ATOM 1000 C CA . LEU A 1 122 ? -5.320 -0.236 -1.074 1.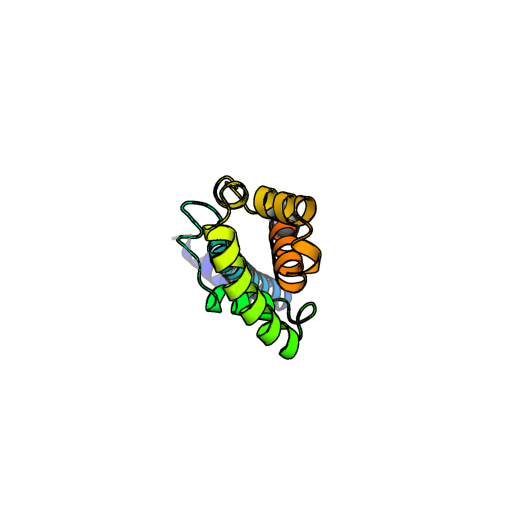00 95.94 122 LEU A CA 1
ATOM 1001 C C . LEU A 1 122 ? -4.937 1.243 -0.908 1.00 95.94 122 LEU A C 1
ATOM 1003 O O . LEU A 1 122 ? -5.194 1.836 0.138 1.00 95.94 122 LEU A O 1
ATOM 1007 N N . ILE A 1 123 ? -4.356 1.839 -1.954 1.00 94.62 123 ILE A N 1
ATOM 1008 C CA . ILE A 1 123 ? -4.000 3.260 -1.998 1.00 94.62 123 ILE A CA 1
ATOM 1009 C C . ILE A 1 123 ? -5.251 4.146 -1.943 1.00 94.62 123 ILE A C 1
ATOM 1011 O O . ILE A 1 123 ? -5.274 5.103 -1.173 1.00 94.62 123 ILE A O 1
ATOM 1015 N N . GLU A 1 124 ? -6.300 3.829 -2.703 1.00 93.81 124 GLU A N 1
ATOM 1016 C CA . GLU A 1 124 ? -7.565 4.575 -2.670 1.00 93.81 124 GLU A CA 1
ATOM 1017 C C . GLU A 1 124 ? -8.181 4.578 -1.265 1.00 93.81 124 GLU A C 1
ATOM 1019 O O . GLU A 1 124 ? -8.530 5.635 -0.740 1.00 93.81 124 GLU A O 1
ATOM 1024 N N . LEU A 1 125 ? -8.239 3.415 -0.610 1.00 91.88 125 LEU A N 1
ATOM 1025 C CA . LEU A 1 125 ? -8.747 3.297 0.760 1.00 91.88 125 LEU A CA 1
ATOM 1026 C C . LEU A 1 125 ? -7.902 4.097 1.760 1.00 91.88 125 LEU A C 1
ATOM 1028 O O . LEU A 1 125 ? -8.449 4.766 2.639 1.00 91.88 125 LEU A O 1
ATOM 1032 N N . ALA A 1 126 ? -6.578 4.078 1.601 1.00 89.50 126 ALA A N 1
ATOM 1033 C CA . ALA A 1 126 ? -5.661 4.867 2.416 1.00 89.50 126 ALA A CA 1
ATOM 1034 C C . ALA A 1 126 ? -5.835 6.383 2.212 1.00 89.50 126 ALA A C 1
ATOM 1036 O O . ALA A 1 126 ? -5.680 7.140 3.168 1.00 89.50 126 ALA A O 1
ATOM 1037 N N . LEU A 1 127 ? -6.178 6.830 1.000 1.00 87.12 127 LEU A N 1
ATOM 1038 C CA . LEU A 1 127 ? -6.432 8.241 0.683 1.00 87.12 127 LEU A CA 1
ATOM 1039 C C . LEU A 1 127 ? -7.803 8.735 1.167 1.00 87.12 127 LEU A C 1
ATOM 1041 O O . LEU A 1 127 ? -7.945 9.928 1.415 1.00 87.12 127 LEU A O 1
ATOM 1045 N N . ILE A 1 128 ? -8.788 7.846 1.332 1.00 83.88 128 ILE A N 1
ATOM 1046 C CA . ILE A 1 128 ? -10.118 8.171 1.887 1.00 83.88 128 ILE A CA 1
ATOM 1047 C C . ILE A 1 128 ? -10.092 8.209 3.425 1.00 83.88 128 ILE A C 1
ATOM 1049 O O . ILE A 1 128 ? -10.887 8.909 4.057 1.00 83.88 128 ILE A O 1
ATOM 1053 N N . LEU A 1 129 ? -9.162 7.475 4.046 1.00 75.31 129 LEU A N 1
ATOM 1054 C CA . LEU A 1 129 ? -9.050 7.372 5.500 1.00 75.31 129 LEU A CA 1
ATOM 1055 C C . LEU A 1 129 ? -8.992 8.736 6.231 1.00 75.31 129 LEU A C 1
ATOM 1057 O O . LEU A 1 129 ? -9.720 8.870 7.214 1.00 75.31 129 LEU A O 1
ATOM 1061 N N . PRO A 1 130 ? -8.228 9.756 5.776 1.00 65.06 130 PRO A N 1
ATOM 1062 C CA . PRO A 1 130 ? -8.162 11.067 6.426 1.00 65.06 130 PRO A CA 1
ATOM 1063 C C . PRO A 1 130 ? -9.523 11.769 6.553 1.00 65.06 130 PRO A C 1
ATOM 1065 O O . PRO A 1 130 ? -9.812 12.381 7.584 1.00 65.06 130 PRO A O 1
ATOM 1068 N N . ASP A 1 131 ? -10.388 11.646 5.543 1.00 58.06 131 ASP A N 1
ATOM 1069 C CA . ASP A 1 131 ? -11.724 12.254 5.546 1.00 58.06 131 ASP A CA 1
ATOM 1070 C C . ASP A 1 131 ? -12.673 11.524 6.504 1.00 58.06 131 ASP A C 1
ATOM 1072 O O . ASP A 1 131 ? -13.474 12.149 7.215 1.00 58.06 131 ASP A O 1
ATOM 1076 N N . ALA A 1 132 ? -12.547 10.196 6.578 1.00 61.31 132 ALA A N 1
ATOM 1077 C CA . ALA A 1 132 ? -13.275 9.384 7.543 1.00 61.31 132 ALA A CA 1
ATOM 1078 C C . ALA A 1 132 ? -12.830 9.703 8.982 1.00 61.31 132 ALA A C 1
ATOM 1080 O O . ALA A 1 132 ? -13.680 9.934 9.845 1.00 61.31 132 ALA A O 1
ATOM 1081 N N . THR A 1 133 ? -11.520 9.805 9.239 1.00 62.62 133 THR A N 1
ATOM 1082 C CA . THR A 1 133 ? -10.989 10.161 10.566 1.00 62.62 133 THR A CA 1
ATOM 1083 C C . THR A 1 133 ? -11.405 11.568 10.982 1.00 62.62 133 THR A C 1
ATOM 1085 O O . THR A 1 133 ? -11.905 11.743 12.091 1.00 62.62 133 THR A O 1
ATOM 1088 N N . ALA A 1 134 ? -11.330 12.554 10.080 1.00 63.09 134 ALA A N 1
ATOM 1089 C CA . ALA A 1 134 ? -11.750 13.926 10.372 1.00 63.09 134 ALA A CA 1
ATOM 1090 C C . ALA A 1 134 ? -13.255 14.024 10.679 1.00 63.09 134 ALA A C 1
ATOM 1092 O O . ALA A 1 134 ? -13.688 14.846 11.490 1.00 63.09 134 ALA A O 1
ATOM 1093 N N . THR A 1 135 ? -14.074 13.185 10.040 1.00 62.97 135 THR A N 1
ATOM 1094 C CA . THR A 1 135 ? -15.519 13.130 10.298 1.00 62.97 135 THR A CA 1
ATOM 1095 C C . THR A 1 135 ? -15.822 12.551 11.677 1.00 62.97 135 THR A C 1
ATOM 1097 O O . THR A 1 135 ? -16.640 13.119 12.404 1.00 62.97 135 THR A O 1
ATOM 1100 N N . VAL A 1 136 ? -15.135 11.476 12.071 1.00 65.19 136 VAL A N 1
ATOM 1101 C CA . VAL A 1 136 ? -15.282 10.872 13.404 1.00 65.19 136 VAL A CA 1
ATOM 1102 C C . VAL A 1 136 ? -14.807 11.833 14.495 1.00 65.19 136 VAL A C 1
ATOM 1104 O O . VAL A 1 136 ? -15.536 12.065 15.459 1.00 65.19 136 VAL A O 1
ATOM 1107 N N . GLU A 1 137 ? -13.647 12.470 14.320 1.00 67.62 137 GLU A N 1
ATOM 1108 C CA . GLU A 1 137 ? -13.127 13.471 15.262 1.00 67.62 137 GLU A CA 1
ATOM 1109 C C . GLU A 1 137 ? -14.084 14.657 15.430 1.00 67.62 137 GLU A C 1
ATOM 1111 O O . GLU A 1 137 ? -14.334 15.112 16.548 1.00 67.62 137 GLU A O 1
ATOM 1116 N N . ARG A 1 138 ? -14.683 15.138 14.333 1.00 70.50 138 ARG A N 1
ATOM 1117 C CA . ARG A 1 138 ? -15.665 16.230 14.370 1.00 70.50 138 ARG A CA 1
ATOM 1118 C C . ARG A 1 138 ? -16.952 15.825 15.087 1.00 70.50 138 ARG A C 1
ATOM 1120 O O . ARG A 1 138 ? -17.458 16.601 15.898 1.00 70.50 138 ARG A O 1
ATOM 1127 N N . ALA A 1 139 ? -17.471 14.627 14.816 1.00 64.50 139 ALA A N 1
ATOM 1128 C CA . ALA A 1 139 ? -18.645 14.098 15.508 1.00 64.50 139 ALA A CA 1
ATOM 1129 C C . ALA A 1 139 ? -18.379 13.948 17.014 1.00 64.50 139 ALA A C 1
ATOM 1131 O O . ALA A 1 139 ? -19.221 14.305 17.838 1.00 64.50 139 ALA A O 1
ATOM 1132 N N . PHE A 1 140 ? -17.182 13.491 17.379 1.00 65.44 140 PHE A N 1
ATOM 1133 C CA . PHE A 1 140 ? -16.766 13.365 18.770 1.00 65.44 140 PHE A CA 1
ATOM 1134 C C . PHE A 1 140 ? -16.611 14.720 19.467 1.00 65.44 140 PHE A C 1
ATOM 1136 O O . PHE A 1 140 ? -17.108 14.908 20.580 1.00 65.44 140 PHE A O 1
ATOM 1143 N N . SER A 1 141 ? -16.000 15.694 18.792 1.00 69.69 141 SER A N 1
ATOM 1144 C CA . SER A 1 141 ? -15.915 17.071 19.279 1.00 69.69 141 SER A CA 1
ATOM 1145 C C . SER A 1 141 ? -17.309 17.628 19.589 1.00 69.69 141 SER A C 1
ATOM 1147 O O . SER A 1 141 ? -17.558 18.084 20.706 1.00 69.69 141 SER A O 1
ATOM 1149 N N . ALA A 1 142 ? -18.271 17.460 18.677 1.00 67.50 142 ALA A N 1
ATOM 1150 C CA . ALA A 1 142 ? -19.657 17.866 18.907 1.00 67.50 142 ALA A CA 1
ATOM 1151 C C . ALA A 1 142 ? -20.298 17.158 20.119 1.00 67.50 142 ALA A C 1
ATOM 1153 O O . ALA A 1 142 ? -20.941 17.810 20.941 1.00 67.50 142 ALA A O 1
ATOM 1154 N N . MET A 1 143 ? -20.080 15.849 20.288 1.00 70.00 143 MET A N 1
ATOM 1155 C CA . MET A 1 143 ? -20.584 15.103 21.451 1.00 70.00 143 MET A CA 1
ATOM 1156 C C . MET A 1 143 ? -20.006 15.620 22.774 1.00 70.00 143 MET A C 1
ATOM 1158 O O . MET A 1 143 ? -20.735 15.765 23.756 1.00 70.00 143 MET A O 1
ATOM 1162 N N . SER A 1 144 ? -18.709 15.938 22.809 1.00 65.19 144 SER A N 1
ATOM 1163 C CA . SER A 1 144 ? -18.065 16.502 24.001 1.00 65.19 144 SER A CA 1
ATOM 1164 C C . SER A 1 144 ? -18.602 17.893 24.367 1.00 65.19 144 SER A C 1
ATOM 1166 O O . SER A 1 144 ? -18.772 18.199 25.551 1.00 65.19 144 SER A O 1
ATOM 1168 N N . VAL A 1 145 ? -18.957 18.705 23.366 1.00 69.19 145 VAL A N 1
ATOM 1169 C CA . VAL A 1 145 ? -19.603 20.010 23.562 1.00 69.19 145 VAL A CA 1
ATOM 1170 C C . VAL A 1 145 ? -21.000 19.830 24.154 1.00 69.19 145 VAL A C 1
ATOM 1172 O O . VAL A 1 145 ? -21.289 20.411 25.197 1.00 69.19 145 VAL A O 1
ATOM 1175 N N . VAL A 1 146 ? -21.829 18.949 23.582 1.00 66.00 146 VAL A N 1
ATOM 1176 C CA . VAL A 1 146 ? -23.177 18.649 24.106 1.00 66.00 146 VAL A CA 1
ATOM 1177 C C . VAL A 1 146 ? -23.115 18.111 25.541 1.00 66.00 146 VAL A C 1
ATOM 1179 O O . VAL A 1 146 ? -23.882 18.544 26.402 1.00 66.00 146 VAL A O 1
ATOM 1182 N N . LYS A 1 147 ? -22.162 17.216 25.836 1.00 59.53 147 LYS A N 1
ATOM 1183 C CA . LYS A 1 147 ? -21.916 16.703 27.195 1.00 59.53 147 LYS A CA 1
ATOM 1184 C C . LYS A 1 147 ? -21.573 17.830 28.175 1.00 59.53 147 LYS A C 1
ATOM 1186 O O . LYS A 1 147 ? -22.042 17.820 29.312 1.00 59.53 147 LYS A O 1
ATOM 1191 N N . THR A 1 148 ? -20.769 18.799 27.744 1.00 65.12 148 THR A N 1
ATOM 1192 C CA . THR A 1 148 ? -20.378 19.950 28.570 1.00 65.12 148 THR A CA 1
ATOM 1193 C C . THR A 1 148 ? -21.554 20.902 28.794 1.00 65.12 148 THR A C 1
ATOM 1195 O O . THR A 1 148 ? -21.756 21.367 29.912 1.00 65.12 148 THR A O 1
ATOM 1198 N N . GLU A 1 149 ? -22.386 21.141 27.778 1.00 64.12 149 GLU A N 1
ATOM 1199 C CA . GLU A 1 149 ? -23.587 21.973 27.916 1.00 64.12 149 GLU A CA 1
ATOM 1200 C C . GLU A 1 149 ? -24.640 21.360 28.848 1.00 64.12 149 GLU A C 1
ATOM 1202 O O . GLU A 1 149 ? -25.205 22.073 29.678 1.00 64.12 149 GLU A O 1
ATOM 1207 N N . LEU A 1 150 ? -24.879 20.046 28.765 1.00 57.94 150 LEU A N 1
ATOM 1208 C CA . LEU A 1 150 ? -25.768 19.339 29.696 1.00 57.94 150 LEU A CA 1
ATOM 1209 C C . LEU A 1 150 ? -25.250 19.417 31.138 1.00 57.94 150 LEU A C 1
ATOM 1211 O O . LEU A 1 150 ? -26.025 19.677 32.057 1.00 57.94 150 LEU A O 1
ATOM 1215 N N . ARG A 1 151 ? -23.932 19.272 31.335 1.00 57.28 151 ARG A N 1
ATOM 1216 C CA . ARG A 1 151 ? -23.285 19.415 32.649 1.00 57.28 151 ARG A CA 1
ATOM 1217 C C . ARG A 1 151 ? -23.435 20.827 33.223 1.00 57.28 151 ARG A C 1
ATOM 1219 O O . ARG A 1 151 ? -23.616 20.969 34.427 1.00 57.28 151 ARG A O 1
ATOM 1226 N N . ASN A 1 152 ? -23.375 21.854 32.377 1.00 62.50 152 ASN A N 1
ATOM 1227 C CA . ASN A 1 152 ? -23.519 23.245 32.809 1.00 62.50 152 ASN A CA 1
ATOM 1228 C C . ASN A 1 152 ? -24.973 23.613 33.149 1.00 62.50 152 ASN A C 1
ATOM 1230 O O . ASN A 1 152 ? -25.181 24.447 34.017 1.00 62.50 152 ASN A O 1
ATOM 1234 N N . LYS A 1 153 ? -25.971 22.972 32.521 1.00 58.97 153 LYS A N 1
ATOM 1235 C CA . LYS A 1 153 ? -27.406 23.223 32.772 1.00 58.97 153 LYS A CA 1
ATOM 1236 C C . LYS A 1 153 ? -27.985 22.540 34.015 1.00 58.97 153 LYS A C 1
ATOM 1238 O O . LYS A 1 153 ? -29.074 22.906 34.428 1.00 58.97 153 LYS A O 1
ATOM 1243 N N . MET A 1 154 ? -27.314 21.534 34.575 1.00 51.72 154 MET A N 1
ATOM 1244 C CA . MET A 1 154 ? -27.752 20.841 35.802 1.00 51.72 154 MET A CA 1
ATOM 1245 C C . MET A 1 154 ? -27.103 21.395 37.081 1.00 51.72 154 MET A C 1
ATOM 1247 O O . MET A 1 154 ? -27.453 20.966 38.177 1.00 51.72 154 MET A O 1
ATOM 1251 N N . ASN A 1 155 ? -26.132 22.300 36.933 1.00 52.12 155 ASN A N 1
ATOM 1252 C CA . ASN A 1 155 ? -25.445 22.985 38.032 1.00 52.12 155 ASN A CA 1
ATOM 1253 C C . ASN A 1 155 ? -26.010 24.396 38.304 1.00 52.12 155 ASN A C 1
ATOM 1255 O O . ASN A 1 155 ? -25.429 25.117 39.116 1.00 52.12 155 ASN A O 1
ATOM 1259 N N . ASP A 1 156 ? -27.101 24.764 37.628 1.00 44.78 156 ASP A N 1
ATOM 1260 C CA . ASP A 1 156 ? -27.904 25.981 37.818 1.00 44.78 156 ASP A CA 1
ATOM 1261 C C . ASP A 1 156 ? -29.295 25.567 38.334 1.00 44.78 156 ASP A C 1
ATOM 1263 O O . ASP A 1 156 ? -29.831 26.241 39.241 1.00 44.78 156 ASP A O 1
#

Foldseek 3Di:
DPPPVVVVVVVVCCVPDVVNVVVVVVVVVVVVVLVLLVLLQLQCFLEPLSPSPDLVSLLVNVVVVCVRDDPVNSVVLSVLSVVVSVVLSVDPCSSPDRGLVSNLVVCVVVVVCVVNVSVSVSSVVSVCSVVVVVVVVVVVVVVVVVVVVVVVVVVD

pLDDT: mean 81.53, std 16.94, range [41.38, 98.31]

Sequence (156 aa):
MRHQGWDELFEELLGAVPEVAIIVEFNNRFAEKSTQLLRCIACLDPRNSFANFDINKLVELAQMYGADFSEYECRVLRDQLETFVTEARADTEFLRCIDLGQLAMKMVQTDRHTHFRLLYRLIELALILPDATATVERAFSAMSVVKTELRNKMND

Secondary structure (DSSP, 8-state):
--SHHHHHHHHHHHHH-HHHHHHHHHHHHHHHHHHHHHHHHGGG--HHHHTT--HHHHHHHHHHTTTT--HHHHHHHHHHHHHHHHHHHH-HHHHT--SHHHHHHHHHHTTHHHHTHHHHHHHHHHHHHHHHHHHHHHHHHHHHHHHHHHHHHS--

Radius of gyration: 21.67 Å; chains: 1; bounding box: 42×41×66 Å

Organism: Aegilops tauschii subsp. strangulata (NCBI:txid200361)

InterPro domains:
  IPR055298 AtLOH3-like [PTHR11697] (1-156)